Protein AF-A0A927KKJ4-F1 (afdb_monomer_lite)

Secondary structure (DSSP, 8-state):
-------------HHHHHHHHHHHHHHHHHHHHHHHHHHHHHHHHHHHHHHHHHHHHHHHHHHHHHHHHHHHHHHHHHHHHHHHHHHHHHHHHHHHHHHHHHHHHHHHHHHHHHHHHHHHTTPPPHHHHHHHHHHHHHHHHHHHHHHTTSPPP---------PPPP----------------

pLDDT: mean 75.05, std 16.66, range [36.97, 95.25]

Radius of gyration: 71.04 Å; chains: 1; bounding box: 153×68×176 Å

Foldseek 3Di:
DDDDDDDDDPCPDPVVVVVVVVVVVVCVVVVVVVVVVVVVVVVVVVVCVVVVVVVVVVVVVVVVVVVVVVVVVVVVVVVVVVVVVVVVVVVVVVVVVVVVVVVVVVVVVVVVVVVVVCVVVVNDDPVRVVVVVVVVVVVVVVVVVVVVVDDDDDDPDDDDDDDDDDDDDDDDDDDDDDDDDD

Sequence (182 aa):
MSRTRHSASDDATPESTGFQAQTERIAREFGESAQQVWLAGIGALSRAQAEGSRLFEQLAEEGRAVDSTRSGAVHGATARLDSLRRSLDSAIGSAQTRAGDAWESVGRAFEQRVQQTLRSLDVPSREDIDALGARIDALTVELRRRSSARPSAAPAEAPTPRPRARPARPRGSASDPAGGVD

Structure (mmCIF, N/CA/C/O backbone):
data_AF-A0A927KKJ4-F1
#
_entry.id   AF-A0A927KKJ4-F1
#
loop_
_atom_site.group_PDB
_atom_site.id
_atom_site.type_symbol
_atom_site.label_atom_id
_atom_site.label_alt_id
_atom_site.label_comp_id
_atom_site.label_asym_id
_atom_site.label_entity_id
_atom_site.label_seq_id
_atom_site.pdbx_PDB_ins_code
_atom_site.Cartn_x
_atom_site.Cartn_y
_atom_site.Cartn_z
_atom_site.occupancy
_atom_site.B_iso_or_equiv
_atom_site.auth_seq_id
_atom_site.auth_comp_id
_atom_site.auth_asym_id
_atom_site.auth_atom_id
_atom_site.pdbx_PDB_model_num
ATOM 1 N N . MET A 1 1 ? -10.756 35.957 107.442 1.00 42.25 1 MET A N 1
ATOM 2 C CA . MET A 1 1 ? -9.960 36.017 106.193 1.00 42.25 1 MET A CA 1
ATOM 3 C C . MET A 1 1 ? -10.409 34.880 105.281 1.00 42.25 1 MET A C 1
ATOM 5 O O . MET A 1 1 ? -10.864 33.874 105.800 1.00 42.25 1 MET A O 1
ATOM 9 N N . SER A 1 2 ? -10.326 35.093 103.967 1.00 52.94 2 SER A N 1
ATOM 10 C CA . SER A 1 2 ? -10.587 34.206 102.812 1.00 52.94 2 SER A CA 1
ATOM 11 C C . SER A 1 2 ? -10.455 32.679 103.043 1.00 52.94 2 SER A C 1
ATOM 13 O O . SER A 1 2 ? -9.600 32.259 103.807 1.00 52.94 2 SER A O 1
ATOM 15 N N . ARG A 1 3 ? -11.154 31.786 102.321 1.00 46.78 3 ARG A N 1
ATOM 16 C CA . ARG A 1 3 ? -11.836 31.939 101.018 1.00 46.78 3 ARG A CA 1
ATOM 17 C C . ARG A 1 3 ? -12.867 30.811 100.819 1.00 46.78 3 ARG A C 1
ATOM 19 O O . ARG A 1 3 ? -12.526 29.651 101.017 1.00 46.78 3 ARG A O 1
ATOM 26 N N . THR A 1 4 ? -14.069 31.119 100.341 1.00 65.75 4 THR A N 1
ATOM 27 C CA . THR A 1 4 ? -14.944 30.120 99.706 1.00 65.75 4 THR A CA 1
ATOM 28 C C . THR A 1 4 ? -14.329 29.658 98.381 1.00 65.75 4 THR A C 1
ATOM 30 O O . THR A 1 4 ? -13.808 30.474 97.617 1.00 65.75 4 THR A O 1
ATOM 33 N N . ARG A 1 5 ? -14.426 28.363 98.060 1.00 57.06 5 ARG A N 1
ATOM 34 C CA . ARG A 1 5 ? -14.421 27.904 96.665 1.00 57.06 5 ARG A CA 1
ATOM 35 C C . ARG A 1 5 ? -15.654 27.030 96.453 1.00 57.06 5 ARG A C 1
ATOM 37 O O . ARG A 1 5 ? -15.973 26.189 97.284 1.00 57.06 5 ARG A O 1
ATOM 44 N N . HIS A 1 6 ? -16.382 27.373 95.403 1.00 49.72 6 HIS A N 1
ATOM 45 C CA . HIS A 1 6 ? -17.752 26.964 95.116 1.00 49.72 6 HIS A CA 1
ATOM 46 C C . HIS A 1 6 ? -17.779 25.708 94.229 1.00 49.72 6 HIS A C 1
ATOM 48 O O . HIS A 1 6 ? -16.738 25.314 93.700 1.00 49.72 6 HIS A O 1
ATOM 54 N N . SER A 1 7 ? -18.960 25.103 94.094 1.00 51.69 7 SER A N 1
ATOM 55 C CA . SER A 1 7 ? -19.247 23.864 93.363 1.00 51.69 7 SER A CA 1
ATOM 56 C C . SER A 1 7 ? -18.563 23.725 91.998 1.00 51.69 7 SER A C 1
ATOM 58 O O . SER A 1 7 ? -18.511 24.676 91.219 1.00 51.69 7 SER A O 1
ATOM 60 N N . ALA A 1 8 ? -18.164 22.494 91.673 1.00 48.75 8 ALA A N 1
ATOM 61 C CA . ALA A 1 8 ? -18.211 21.984 90.306 1.00 48.75 8 ALA A CA 1
ATOM 62 C C 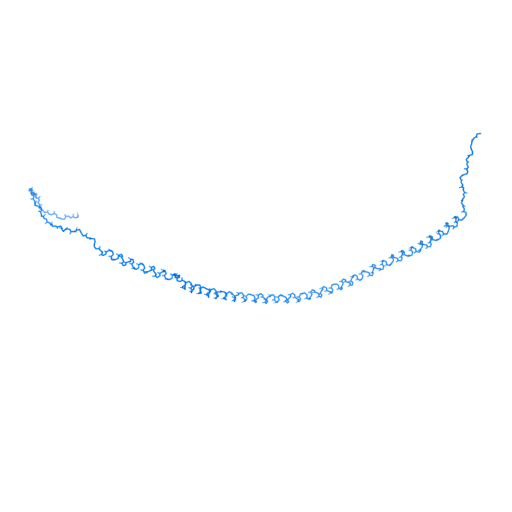. ALA A 1 8 ? -19.447 21.076 90.216 1.00 48.75 8 ALA A C 1
ATOM 64 O O . ALA A 1 8 ? -19.633 20.213 91.073 1.00 48.75 8 ALA A O 1
ATOM 65 N N . SER A 1 9 ? -20.326 21.359 89.258 1.00 53.44 9 SER A N 1
ATOM 66 C CA . SER A 1 9 ? -21.689 20.828 89.207 1.00 53.44 9 SER A CA 1
ATOM 67 C C . SER A 1 9 ? -21.740 19.383 88.721 1.00 53.44 9 SER A C 1
ATOM 69 O O . SER A 1 9 ? -21.198 19.077 87.662 1.00 53.44 9 SER A O 1
ATOM 71 N N . ASP A 1 10 ? -22.470 18.542 89.447 1.00 58.28 10 ASP A N 1
ATOM 72 C CA . ASP A 1 10 ? -22.967 17.257 88.957 1.00 58.28 10 ASP A CA 1
ATOM 73 C C . ASP A 1 10 ? -24.435 17.473 88.546 1.00 58.28 10 ASP A C 1
ATOM 75 O O . ASP A 1 10 ? -25.341 17.386 89.372 1.00 58.28 10 ASP A O 1
ATOM 79 N N . ASP A 1 11 ? -24.650 17.910 87.300 1.00 52.56 11 ASP A N 1
ATOM 80 C CA . ASP A 1 11 ? -25.976 18.233 86.742 1.00 52.56 11 ASP A CA 1
ATOM 81 C C . ASP A 1 11 ? -26.237 17.403 85.477 1.00 52.56 11 ASP A C 1
ATOM 83 O O . ASP A 1 11 ? -26.285 17.891 84.344 1.00 52.56 11 ASP A O 1
ATOM 87 N N . ALA A 1 12 ? -26.357 16.090 85.678 1.00 59.56 12 ALA A N 1
ATOM 88 C CA . ALA A 1 12 ? -26.811 15.157 84.655 1.00 59.56 12 ALA A CA 1
ATOM 89 C C . ALA A 1 12 ? -28.322 15.342 84.419 1.00 59.56 12 ALA A C 1
ATOM 91 O O . ALA A 1 12 ? -29.158 14.640 84.991 1.00 59.56 12 ALA A O 1
ATOM 92 N N . THR A 1 13 ? -28.676 16.315 83.578 1.00 57.25 13 THR A N 1
ATOM 93 C CA . THR A 1 13 ? -30.073 16.589 83.210 1.00 57.25 13 THR A CA 1
ATOM 94 C C . THR A 1 13 ? -30.745 15.346 82.593 1.00 57.25 13 THR A C 1
ATOM 96 O O . THR A 1 13 ? -30.178 14.736 81.678 1.00 57.25 13 THR A O 1
ATOM 99 N N . PRO A 1 14 ? -31.963 14.959 83.030 1.00 61.56 14 PRO A N 1
ATOM 100 C CA . PRO A 1 14 ? -32.613 13.708 82.606 1.00 61.56 14 PRO A CA 1
ATOM 101 C C . PRO A 1 14 ? -32.962 13.665 81.106 1.00 61.56 14 PRO A C 1
ATOM 103 O O . PRO A 1 14 ? -33.072 12.586 80.523 1.00 61.56 14 PRO A O 1
ATOM 106 N N . GLU A 1 15 ? -33.064 14.833 80.467 1.00 60.41 15 GLU A N 1
ATOM 107 C CA . GLU A 1 15 ? -33.211 15.012 79.016 1.00 60.41 15 GLU A CA 1
ATOM 108 C C . GLU A 1 15 ? -32.074 14.318 78.229 1.00 60.41 15 GLU A C 1
ATOM 110 O O . GLU A 1 15 ? -32.304 13.669 77.205 1.00 60.41 15 GLU A O 1
ATOM 115 N N . SER A 1 16 ? -30.834 14.407 78.731 1.00 61.06 16 SER A N 1
ATOM 116 C CA . SER A 1 16 ? -29.635 13.901 78.043 1.00 61.06 16 SER A CA 1
ATOM 117 C C . SER A 1 16 ? -29.587 12.369 77.968 1.00 61.06 16 SER A C 1
ATOM 119 O O . SER A 1 16 ? -29.224 11.798 76.935 1.00 61.06 16 SER A O 1
ATOM 121 N N . THR A 1 17 ? -30.034 11.689 79.028 1.00 70.56 17 THR A N 1
ATOM 122 C CA . THR A 1 17 ? -30.085 10.221 79.110 1.00 70.56 17 THR A CA 1
ATOM 123 C C . THR A 1 17 ? -31.096 9.638 78.119 1.00 70.56 17 THR A C 1
ATOM 125 O O . THR A 1 17 ? -30.830 8.614 77.484 1.00 70.56 17 THR A O 1
ATOM 128 N N . GLY A 1 18 ? -32.237 10.313 77.928 1.00 75.69 18 GLY A N 1
ATOM 129 C CA . GLY A 1 18 ? -33.241 9.931 76.931 1.00 75.69 18 GLY A CA 1
ATOM 130 C C . GLY A 1 18 ? -32.701 10.006 75.500 1.00 75.69 18 GLY A C 1
ATOM 131 O O . GLY A 1 18 ? -32.892 9.072 74.716 1.00 75.69 18 GLY A O 1
ATOM 132 N N . PHE A 1 19 ? -31.957 11.071 75.185 1.00 74.31 19 PHE A N 1
ATOM 133 C CA . PHE A 1 19 ? -31.318 11.257 73.882 1.00 74.31 19 PHE A CA 1
ATOM 134 C C . PHE A 1 19 ? -30.230 10.204 73.598 1.00 74.31 19 PHE A C 1
ATOM 136 O O . PHE A 1 19 ? -30.193 9.638 72.501 1.00 74.31 19 PHE A O 1
ATOM 143 N N . GLN A 1 20 ? -29.395 9.852 74.586 1.00 78.69 20 GLN A N 1
ATOM 144 C CA . GLN A 1 20 ? -28.431 8.748 74.447 1.00 78.69 20 GLN A CA 1
ATOM 145 C C . GLN A 1 20 ? -29.127 7.407 74.168 1.00 78.69 20 GLN A C 1
ATOM 147 O O . GLN A 1 20 ? -28.797 6.738 73.189 1.00 78.69 20 GLN A O 1
ATOM 152 N N 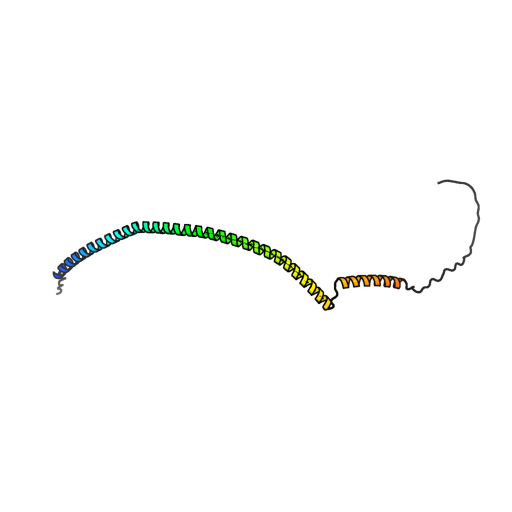. ALA A 1 21 ? -30.149 7.045 74.950 1.00 82.25 21 ALA A N 1
ATOM 153 C CA . ALA A 1 21 ? -30.893 5.794 74.765 1.00 82.25 21 ALA A CA 1
ATOM 154 C C . ALA A 1 21 ? -31.704 5.742 73.451 1.00 82.25 21 ALA A C 1
ATOM 156 O O . ALA A 1 21 ? -32.092 4.665 72.986 1.00 82.25 21 ALA A O 1
ATOM 157 N N . GLN A 1 22 ? -32.010 6.891 72.846 1.00 80.50 22 GLN A N 1
ATOM 158 C CA . GLN A 1 22 ? -32.585 6.971 71.502 1.00 80.50 22 GLN A CA 1
ATOM 159 C C . GLN A 1 22 ? -31.499 6.790 70.429 1.00 80.50 22 GLN A C 1
ATOM 161 O O . GLN A 1 22 ? -31.672 5.981 69.517 1.00 80.50 22 GLN A O 1
ATOM 166 N N . THR A 1 23 ? -30.343 7.437 70.601 1.00 81.25 23 THR A N 1
ATOM 167 C CA . THR A 1 23 ? -29.180 7.312 69.706 1.00 81.25 23 THR A CA 1
ATOM 168 C C . THR A 1 23 ? -28.654 5.873 69.641 1.00 81.25 23 THR A C 1
ATOM 170 O O . THR A 1 23 ? -28.380 5.377 68.553 1.00 81.25 23 THR A O 1
ATOM 173 N N . GLU A 1 24 ? -28.592 5.146 70.761 1.00 82.75 24 GLU A N 1
ATOM 174 C CA . GLU A 1 24 ? -28.169 3.733 70.788 1.00 82.75 24 GLU A CA 1
ATOM 175 C C . GLU A 1 24 ? -29.137 2.760 70.097 1.00 82.75 24 GLU A C 1
ATOM 177 O O . GLU A 1 24 ? -28.723 1.675 69.679 1.00 82.75 24 GLU A O 1
ATOM 182 N N . ARG A 1 25 ? -30.431 3.095 70.019 1.00 80.94 25 ARG A N 1
ATOM 183 C CA . ARG A 1 25 ? -31.418 2.295 69.275 1.00 80.94 25 ARG A CA 1
ATOM 184 C C . ARG A 1 25 ? -31.274 2.542 67.780 1.00 80.94 25 ARG A C 1
ATOM 186 O O . ARG A 1 25 ? -31.106 1.590 67.027 1.00 80.94 25 ARG A O 1
ATOM 193 N N . ILE A 1 26 ? -31.198 3.814 67.396 1.00 79.44 26 ILE A N 1
ATOM 194 C CA . ILE A 1 26 ? -30.956 4.250 66.018 1.00 79.44 26 ILE A CA 1
ATOM 195 C C . ILE A 1 26 ? -29.635 3.660 65.485 1.00 79.44 26 ILE A C 1
ATOM 197 O O . ILE A 1 26 ? -29.603 3.089 64.399 1.00 79.44 26 ILE A O 1
ATOM 201 N N . ALA A 1 27 ? -28.553 3.705 66.270 1.00 79.62 27 ALA A N 1
ATOM 202 C CA . ALA A 1 27 ? -27.261 3.125 65.894 1.00 79.62 27 ALA A CA 1
ATOM 203 C C . ALA A 1 27 ? -27.305 1.596 65.709 1.00 79.62 27 ALA A C 1
ATOM 205 O O . ALA A 1 27 ? -26.587 1.068 64.861 1.00 79.62 27 ALA A O 1
ATOM 206 N N . ARG A 1 28 ? -28.157 0.879 66.459 1.00 82.25 28 ARG A N 1
ATOM 207 C CA . ARG A 1 28 ? -28.373 -0.567 66.274 1.00 82.25 28 ARG A CA 1
ATOM 208 C C . ARG A 1 28 ? -29.158 -0.876 65.003 1.00 82.25 28 ARG A C 1
ATOM 210 O O . ARG A 1 28 ? -28.711 -1.720 64.237 1.00 82.25 28 ARG A O 1
ATOM 217 N N . GLU A 1 29 ? -30.255 -0.167 64.741 1.00 80.12 29 GLU A N 1
ATOM 218 C CA . GLU A 1 29 ? -31.046 -0.341 63.510 1.00 80.12 29 GLU A CA 1
ATOM 219 C C . GLU A 1 29 ? -30.222 -0.019 62.252 1.00 80.12 29 GLU A C 1
ATOM 221 O O . GLU A 1 29 ? -30.246 -0.779 61.279 1.00 80.12 29 GLU A O 1
ATOM 226 N N . PHE A 1 30 ? -29.422 1.055 62.281 1.00 79.25 30 PHE A N 1
ATOM 227 C CA . PHE A 1 30 ? -28.482 1.363 61.201 1.00 79.25 30 PHE A CA 1
ATOM 228 C C . PHE A 1 30 ? -27.346 0.341 61.095 1.00 79.25 30 PHE A C 1
ATOM 230 O O . PHE A 1 30 ? -26.971 -0.008 59.979 1.00 79.25 30 PHE A O 1
ATOM 237 N N . GLY A 1 31 ? -26.816 -0.162 62.214 1.00 87.25 31 GLY A N 1
ATOM 238 C CA . GLY A 1 31 ? -25.778 -1.196 62.220 1.00 87.25 31 GLY A CA 1
ATOM 239 C C . GLY A 1 31 ? -26.252 -2.508 61.592 1.00 87.25 31 GLY A C 1
ATOM 240 O O . GLY A 1 31 ? -25.577 -3.051 60.720 1.00 87.25 31 GLY A O 1
ATOM 241 N N . GLU A 1 32 ? -27.443 -2.979 61.967 1.00 86.06 32 GLU A N 1
ATOM 242 C CA . GLU A 1 32 ? -28.043 -4.194 61.409 1.00 86.06 32 GLU A CA 1
ATOM 243 C C . GLU A 1 32 ? -28.386 -4.023 59.921 1.00 86.06 32 GLU A C 1
ATOM 245 O O . GLU A 1 32 ? -28.027 -4.872 59.102 1.00 86.06 32 GLU A O 1
ATOM 250 N N . SER A 1 33 ? -28.972 -2.883 59.540 1.00 85.81 33 SER A N 1
ATOM 251 C CA . SER A 1 33 ? -29.262 -2.558 58.135 1.00 85.81 33 SER A CA 1
ATOM 252 C C . SER A 1 33 ? -27.987 -2.472 57.287 1.00 85.81 33 SER A C 1
ATOM 254 O O . SER A 1 33 ? -27.922 -3.039 56.196 1.00 85.81 33 SER A O 1
ATOM 256 N N . ALA A 1 34 ? -26.940 -1.809 57.788 1.00 87.44 34 ALA A N 1
ATOM 257 C CA . ALA A 1 34 ? -25.651 -1.707 57.108 1.00 87.44 34 ALA A CA 1
ATOM 258 C C . ALA A 1 34 ? -24.970 -3.076 56.972 1.00 87.44 34 ALA A C 1
ATOM 260 O O . ALA A 1 34 ? -24.402 -3.374 55.922 1.00 87.44 34 ALA A O 1
ATOM 261 N N . GLN A 1 35 ? -25.070 -3.937 57.990 1.00 89.56 35 GLN A N 1
ATOM 262 C CA . GLN A 1 35 ? -24.541 -5.297 57.938 1.00 89.56 35 GLN A CA 1
ATOM 263 C C . GLN A 1 35 ? -25.302 -6.173 56.931 1.00 89.56 35 GLN A C 1
ATOM 265 O O . GLN A 1 35 ? -24.666 -6.920 56.187 1.00 89.56 35 GLN A O 1
ATOM 270 N N . GLN A 1 36 ? -26.629 -6.049 56.833 1.00 90.62 36 GLN A N 1
ATOM 271 C CA . GLN A 1 36 ? -27.418 -6.729 55.798 1.00 90.62 36 GLN A CA 1
ATOM 272 C C . GLN A 1 36 ? -27.042 -6.249 54.387 1.00 90.62 36 GLN A C 1
ATOM 274 O O . GLN A 1 36 ? -26.791 -7.079 53.513 1.00 90.62 36 GLN A O 1
ATOM 279 N N . VAL A 1 37 ? -26.922 -4.934 54.167 1.00 91.44 37 VAL A N 1
ATOM 280 C CA . VAL A 1 37 ? -26.485 -4.359 52.879 1.00 91.44 37 VAL A CA 1
ATOM 281 C C . VAL A 1 37 ? -25.063 -4.807 52.519 1.00 91.44 37 VAL A C 1
ATOM 283 O O . VAL A 1 37 ? -24.802 -5.148 51.367 1.00 91.44 37 VAL A O 1
ATOM 286 N N . TRP A 1 38 ? -24.153 -4.877 53.492 1.00 89.19 38 TRP A N 1
ATOM 287 C CA . TRP A 1 38 ? -22.782 -5.352 53.288 1.00 89.19 38 TRP A CA 1
ATOM 288 C C . TRP A 1 38 ? -22.722 -6.841 52.917 1.00 89.19 38 TRP A C 1
ATOM 290 O O . TRP A 1 38 ? -22.062 -7.212 51.946 1.00 89.19 38 TRP A O 1
ATOM 300 N N . LEU A 1 39 ? -23.458 -7.696 53.636 1.00 95.25 39 LEU A N 1
ATOM 301 C CA . LEU A 1 39 ? -23.555 -9.128 53.331 1.00 95.25 39 LEU A CA 1
ATOM 302 C C . LEU A 1 39 ? -24.214 -9.376 51.967 1.00 95.25 39 LEU A C 1
ATOM 304 O O . LEU A 1 39 ? -23.735 -10.216 51.204 1.00 95.25 39 LEU A O 1
ATOM 308 N N . ALA A 1 40 ? -25.255 -8.613 51.621 1.00 93.75 40 ALA A N 1
ATOM 309 C CA . ALA A 1 40 ? -25.870 -8.645 50.296 1.00 93.75 40 ALA A CA 1
ATOM 310 C C . ALA A 1 40 ? -24.888 -8.195 49.200 1.00 93.75 40 ALA A C 1
ATOM 312 O O . ALA A 1 40 ? -24.815 -8.832 48.151 1.00 93.75 40 ALA A O 1
ATOM 313 N N . GLY A 1 41 ? -24.082 -7.158 49.455 1.00 90.12 41 GLY A N 1
ATOM 314 C CA . GLY A 1 41 ? -23.027 -6.693 48.551 1.00 90.12 41 GLY A CA 1
ATOM 315 C C . GLY A 1 41 ? -21.951 -7.752 48.293 1.00 90.12 41 GLY A C 1
ATOM 316 O O . GLY A 1 41 ? -21.611 -8.011 47.140 1.00 90.12 41 GLY A O 1
ATOM 317 N N . ILE A 1 42 ? -21.465 -8.428 49.340 1.00 93.19 42 ILE A N 1
ATOM 318 C CA . ILE A 1 42 ? -20.500 -9.534 49.208 1.00 93.19 42 ILE A CA 1
ATOM 319 C C . ILE A 1 42 ? -21.130 -10.738 48.490 1.00 93.19 42 ILE A C 1
ATOM 321 O O . ILE A 1 42 ? -20.496 -11.329 47.615 1.00 93.19 42 ILE A O 1
ATOM 325 N N . GLY A 1 43 ? -22.384 -11.082 48.801 1.00 91.38 43 GLY A N 1
ATOM 326 C CA . GLY A 1 43 ? -23.117 -12.153 48.122 1.00 91.38 43 GLY A CA 1
ATOM 327 C C . GLY A 1 43 ? -23.319 -11.877 46.629 1.00 91.38 43 GLY A C 1
ATOM 328 O O . GLY A 1 43 ? -23.061 -12.748 45.797 1.00 91.38 43 GLY A O 1
ATOM 329 N N . ALA A 1 44 ? -23.703 -10.648 46.274 1.00 90.75 44 ALA A N 1
ATOM 330 C CA . ALA A 1 44 ? -23.849 -10.205 44.890 1.00 90.75 44 ALA A CA 1
ATOM 331 C C . ALA A 1 44 ? -22.504 -10.177 44.144 1.00 90.75 44 ALA A C 1
ATOM 333 O O . ALA A 1 44 ? -22.435 -10.625 43.002 1.00 90.75 44 ALA A O 1
ATOM 334 N N . LEU A 1 45 ? -21.420 -9.732 44.792 1.00 85.69 45 LEU A N 1
ATOM 335 C CA . LEU A 1 45 ? -20.072 -9.766 44.217 1.00 85.69 45 LEU A CA 1
ATOM 336 C C . LEU A 1 45 ? -19.599 -11.205 43.960 1.00 85.69 45 LEU A C 1
ATOM 338 O O . LEU A 1 45 ? -19.088 -11.500 42.882 1.00 85.69 45 LEU A O 1
ATOM 342 N N . SER A 1 46 ? -19.815 -12.117 44.912 1.00 87.81 46 SER A N 1
ATOM 343 C CA . SER A 1 46 ? -19.504 -13.544 44.750 1.00 87.81 46 SER A CA 1
ATOM 344 C C . SER A 1 46 ? -20.301 -14.171 43.599 1.00 87.81 46 SER A C 1
ATOM 346 O O . SER A 1 46 ? -19.740 -14.893 42.771 1.00 87.81 46 SER A O 1
ATOM 348 N N . ARG A 1 47 ? -21.592 -13.828 43.482 1.00 85.44 47 ARG A N 1
ATOM 349 C CA . ARG A 1 47 ? -22.450 -14.247 42.366 1.00 85.44 47 ARG A CA 1
ATOM 350 C C . ARG A 1 47 ? -21.922 -13.733 41.022 1.00 85.44 47 ARG A C 1
ATOM 352 O O . ARG A 1 47 ? -21.759 -14.523 40.094 1.00 85.44 47 ARG A O 1
ATOM 359 N N . ALA A 1 48 ? -21.572 -12.449 40.952 1.00 86.31 48 ALA A N 1
ATOM 360 C CA . ALA A 1 48 ? -21.010 -11.819 39.761 1.00 86.31 48 ALA A CA 1
ATOM 361 C C . ALA A 1 48 ? -19.648 -12.410 39.355 1.00 86.31 48 ALA A C 1
ATOM 363 O O . ALA A 1 48 ? -19.382 -12.535 38.163 1.00 86.31 48 ALA A O 1
ATOM 364 N N . GLN A 1 49 ? -18.802 -12.839 40.299 1.00 83.38 49 GLN A N 1
ATOM 365 C CA . GLN A 1 49 ? -17.561 -13.556 39.970 1.00 83.38 49 GLN A CA 1
ATOM 366 C C . GLN A 1 49 ? -17.835 -14.948 39.371 1.00 83.38 49 GLN A C 1
ATOM 368 O O . GLN A 1 49 ? -17.226 -15.323 38.363 1.00 83.38 49 GLN A O 1
ATOM 373 N N . 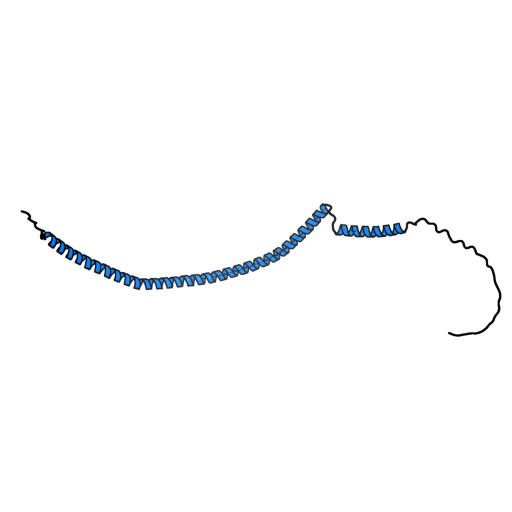ALA A 1 50 ? -18.785 -15.698 39.940 1.00 83.75 50 ALA A N 1
ATOM 374 C CA . ALA A 1 50 ? -19.158 -17.025 39.445 1.00 83.75 50 ALA A CA 1
ATOM 375 C C . ALA A 1 50 ? -19.809 -16.985 38.046 1.00 83.75 50 ALA A C 1
ATOM 377 O O . ALA A 1 50 ? -19.568 -17.866 37.219 1.00 83.75 50 ALA A O 1
ATOM 378 N N . GLU A 1 51 ? -20.611 -15.957 37.759 1.00 86.44 51 GLU A N 1
ATOM 379 C CA . GLU A 1 51 ? -21.255 -15.766 36.453 1.00 86.44 51 GLU A CA 1
ATOM 380 C C . GLU A 1 51 ? -20.318 -15.090 35.439 1.00 86.44 51 GLU A C 1
ATOM 382 O O . GLU A 1 51 ? -20.277 -15.497 34.277 1.00 86.44 51 GLU A O 1
ATOM 387 N N . GLY A 1 52 ? -19.474 -14.154 35.882 1.00 82.50 52 GLY A N 1
ATOM 388 C CA . GLY A 1 52 ? -18.471 -13.484 35.051 1.00 82.50 52 GLY A CA 1
ATOM 389 C C . GLY A 1 52 ? -17.443 -14.438 34.443 1.00 82.50 52 GLY A C 1
ATOM 390 O O . GLY A 1 52 ? -17.067 -14.264 33.288 1.00 82.50 52 GLY A O 1
ATOM 391 N N . SER A 1 53 ? -17.062 -15.501 35.161 1.00 84.25 53 SER A N 1
ATOM 392 C CA . SER A 1 53 ? -16.173 -16.548 34.627 1.00 84.25 53 SER A CA 1
ATOM 393 C C . SER A 1 53 ? -16.785 -17.265 33.414 1.00 84.25 53 SER A C 1
ATOM 395 O O . SER A 1 53 ? -16.094 -17.552 32.442 1.00 84.25 53 SER A O 1
ATOM 397 N N . ARG A 1 54 ? -18.101 -17.525 33.443 1.00 87.38 54 ARG A N 1
ATOM 398 C CA . ARG A 1 54 ? -18.815 -18.200 32.345 1.00 87.38 54 ARG A CA 1
ATOM 399 C C . ARG A 1 54 ? -18.997 -17.290 31.138 1.00 87.38 54 ARG A C 1
ATOM 401 O O . ARG A 1 54 ? -18.819 -17.744 30.015 1.00 87.38 54 ARG A O 1
ATOM 408 N N . LEU A 1 55 ? -19.315 -16.016 31.374 1.00 85.94 55 LEU A N 1
ATOM 409 C CA . LEU A 1 55 ? -19.390 -15.015 30.310 1.00 85.94 55 LEU A CA 1
ATOM 410 C C . LEU A 1 55 ? -18.018 -14.791 29.663 1.00 85.94 55 LEU A C 1
ATOM 412 O O . LEU A 1 55 ? -17.940 -14.679 28.445 1.00 85.94 55 LEU A O 1
ATOM 416 N N . PHE A 1 56 ? -16.935 -14.792 30.446 1.00 87.50 56 PHE A N 1
ATOM 417 C CA . PHE A 1 56 ? -15.577 -14.728 29.910 1.00 87.50 56 PHE A CA 1
ATOM 418 C C . PHE A 1 56 ? -15.247 -15.939 29.030 1.00 87.50 56 PHE A C 1
ATOM 420 O O . PHE A 1 56 ? -14.771 -15.751 27.916 1.00 87.50 56 PHE A O 1
ATOM 427 N N . GLU A 1 57 ? -15.539 -17.164 29.481 1.00 89.75 57 GLU A N 1
ATOM 428 C CA . GLU A 1 57 ? -15.280 -18.373 28.685 1.00 89.75 57 GLU A CA 1
ATOM 429 C C . GLU A 1 57 ? -16.114 -18.397 27.393 1.00 89.75 57 GLU A C 1
ATOM 431 O O . GLU A 1 57 ? -15.596 -18.725 26.328 1.00 89.75 57 GLU A O 1
ATOM 436 N N . GLN A 1 58 ? -17.380 -17.962 27.450 1.00 92.31 58 GLN A N 1
ATOM 437 C CA . GLN A 1 58 ? -18.220 -17.811 26.261 1.00 92.31 58 GLN A CA 1
ATOM 438 C C . GLN A 1 58 ? -17.640 -16.774 25.283 1.00 92.31 58 GLN A C 1
ATOM 440 O O . GLN A 1 58 ? -17.504 -17.063 24.097 1.00 92.31 58 GLN A O 1
ATOM 445 N N . LEU A 1 59 ? -17.241 -15.593 25.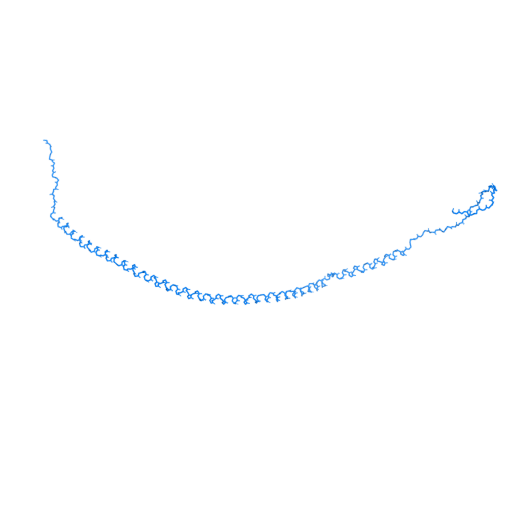766 1.00 91.25 59 LEU A N 1
ATOM 446 C CA . LEU A 1 59 ? -16.608 -14.558 24.940 1.00 91.25 59 LEU A CA 1
ATOM 447 C C . LEU A 1 59 ? -15.246 -15.009 24.382 1.00 91.25 59 LEU A C 1
ATOM 449 O O . LEU A 1 59 ? -14.868 -14.611 23.280 1.00 91.25 59 LEU A O 1
ATOM 453 N N . ALA A 1 60 ? -14.512 -15.858 25.105 1.00 92.69 60 ALA A N 1
ATOM 454 C CA . ALA A 1 60 ? -13.268 -16.463 24.637 1.00 92.69 60 ALA A CA 1
ATOM 455 C C . ALA A 1 60 ? -13.517 -17.521 23.546 1.00 92.69 60 ALA A C 1
ATOM 457 O O . ALA A 1 60 ? -12.758 -17.584 22.578 1.00 92.69 60 ALA A O 1
ATOM 458 N N . GLU A 1 61 ? -14.583 -18.317 23.660 1.00 92.38 61 GLU A N 1
ATOM 459 C CA . GLU A 1 61 ? -15.032 -19.254 22.622 1.00 92.38 61 GLU A CA 1
ATOM 460 C C . GLU A 1 61 ? -15.478 -18.508 21.356 1.00 92.38 61 GLU A C 1
ATOM 462 O O . GLU A 1 61 ? -14.997 -18.799 20.261 1.00 92.38 61 GLU A O 1
ATOM 467 N N . GLU A 1 62 ? -16.308 -17.472 21.505 1.00 90.56 62 GLU A N 1
ATOM 468 C CA . GLU A 1 62 ? -16.724 -16.585 20.412 1.00 90.56 62 GLU A CA 1
ATOM 469 C C . GLU A 1 62 ? -15.510 -15.894 19.759 1.00 90.56 62 GLU A C 1
ATOM 471 O O . GLU A 1 62 ? -15.402 -15.848 18.532 1.00 90.56 62 GLU A O 1
ATOM 476 N N . GLY A 1 63 ? -14.532 -15.448 20.555 1.00 88.00 63 GLY A N 1
ATOM 477 C CA . GLY A 1 63 ? -13.259 -14.912 20.067 1.00 88.00 63 GLY A CA 1
ATOM 478 C C . GLY A 1 63 ? -12.447 -15.926 19.250 1.00 88.00 63 GLY A C 1
ATOM 479 O O . GLY A 1 63 ? -11.959 -15.592 18.168 1.00 88.00 63 GLY A O 1
ATOM 480 N N . ARG A 1 64 ? -12.349 -17.180 19.713 1.00 89.12 64 ARG A N 1
ATOM 481 C CA . ARG A 1 64 ? -11.672 -18.280 18.997 1.00 89.12 64 ARG A CA 1
ATOM 482 C C . ARG A 1 64 ? -12.419 -18.686 17.715 1.00 89.12 64 ARG A C 1
ATOM 484 O O . ARG A 1 64 ? -11.779 -18.988 16.703 1.00 89.12 64 ARG A O 1
ATOM 491 N N . ALA A 1 65 ? -13.750 -18.617 17.697 1.00 83.69 65 ALA A N 1
ATOM 492 C CA . ALA A 1 65 ? -14.567 -18.830 16.498 1.00 83.69 65 ALA A CA 1
ATOM 493 C C . ALA A 1 65 ? -14.384 -17.710 15.449 1.00 83.69 65 ALA A C 1
ATOM 495 O O . ALA A 1 65 ? -14.276 -17.979 14.247 1.00 83.69 65 ALA A O 1
ATOM 496 N N . VAL A 1 66 ? -14.282 -16.450 15.888 1.00 83.00 66 VAL A N 1
ATOM 497 C CA . VAL A 1 66 ? -13.985 -15.308 15.007 1.00 83.00 66 VAL A CA 1
ATOM 498 C C . VAL A 1 66 ? -12.562 -15.388 14.451 1.00 83.00 66 VAL A C 1
ATOM 500 O O . VAL A 1 66 ? -12.367 -15.149 13.256 1.00 83.00 66 VAL A O 1
ATOM 503 N N . ASP A 1 67 ? -11.571 -15.744 15.272 1.00 80.44 67 ASP A N 1
ATOM 504 C CA . ASP A 1 67 ? -10.177 -15.833 14.829 1.00 80.44 67 ASP A CA 1
ATOM 505 C C . ASP A 1 67 ? -9.944 -16.988 13.847 1.00 80.44 67 ASP A C 1
ATOM 507 O O . ASP A 1 67 ? -9.358 -16.781 12.786 1.00 80.44 67 ASP A O 1
ATOM 511 N N . SER A 1 68 ? -10.497 -18.176 14.109 1.00 76.75 68 SER A N 1
ATOM 512 C CA . SER A 1 68 ? -10.430 -19.308 13.170 1.00 76.75 68 SER A CA 1
ATOM 513 C C . SER A 1 68 ? -11.103 -18.996 11.824 1.00 76.75 68 SER A C 1
ATOM 515 O O . SER A 1 68 ? -10.520 -19.260 10.767 1.00 76.75 68 SER A O 1
ATOM 517 N N . THR A 1 69 ? -12.269 -18.338 11.838 1.00 76.44 69 THR A N 1
ATOM 518 C CA . THR A 1 69 ? -12.951 -17.858 10.621 1.00 76.44 69 THR A CA 1
ATOM 519 C C . THR A 1 69 ? -12.099 -16.838 9.859 1.00 76.44 69 THR A C 1
ATOM 521 O O . THR A 1 69 ? -11.922 -16.948 8.641 1.00 76.44 69 THR A O 1
ATOM 524 N N . ARG A 1 70 ? -11.520 -15.858 10.568 1.00 73.38 70 ARG A N 1
ATOM 525 C CA . ARG A 1 70 ? -10.624 -14.851 9.984 1.00 73.38 70 ARG A CA 1
ATOM 526 C C . ARG A 1 70 ? -9.368 -15.493 9.407 1.00 73.38 70 ARG A C 1
ATOM 528 O O . ARG A 1 70 ? -8.990 -15.154 8.291 1.00 73.38 70 ARG A O 1
ATOM 535 N N . SER A 1 71 ? -8.748 -16.426 10.120 1.00 72.12 71 SER A N 1
ATOM 536 C CA . SER A 1 71 ? -7.534 -17.116 9.689 1.00 72.12 71 SER A CA 1
ATOM 537 C C . SER A 1 71 ? -7.783 -17.933 8.418 1.00 72.12 71 SER A C 1
ATOM 539 O O . SER A 1 71 ? -7.020 -17.804 7.460 1.00 72.12 71 SER A O 1
ATOM 541 N N . GLY A 1 72 ? -8.900 -18.666 8.327 1.00 72.94 72 GLY A N 1
ATOM 542 C CA . GLY A 1 72 ? -9.304 -19.359 7.097 1.00 72.94 72 GLY A CA 1
ATOM 543 C C . GLY A 1 72 ? -9.530 -18.407 5.912 1.00 72.94 72 GLY A C 1
ATOM 544 O O . GLY A 1 72 ? -9.037 -18.653 4.808 1.00 72.94 72 GLY A O 1
ATOM 545 N N . ALA A 1 73 ? -10.204 -17.274 6.141 1.00 70.44 73 ALA A N 1
ATOM 546 C CA . ALA A 1 73 ? -10.402 -16.245 5.118 1.00 70.44 73 ALA A CA 1
ATOM 547 C C . ALA A 1 73 ? -9.080 -15.588 4.672 1.00 70.44 73 ALA A C 1
ATOM 549 O O . ALA A 1 73 ? -8.876 -15.367 3.477 1.00 70.44 73 ALA A O 1
ATOM 550 N N . VAL A 1 74 ? -8.161 -15.326 5.610 1.00 72.62 74 VAL A N 1
ATOM 551 C CA . VAL A 1 74 ? -6.822 -14.783 5.341 1.00 72.62 74 VAL A CA 1
ATOM 552 C C . VAL A 1 74 ? -5.987 -15.770 4.528 1.00 72.62 74 VAL A C 1
ATOM 554 O O . VAL A 1 74 ? -5.425 -15.355 3.522 1.00 72.62 74 VAL A O 1
ATOM 557 N N . HIS A 1 75 ? -5.969 -17.065 4.863 1.00 74.62 75 HIS A N 1
ATOM 558 C CA . HIS A 1 75 ? -5.270 -18.087 4.067 1.00 74.62 75 HIS A CA 1
ATOM 559 C C . HIS A 1 75 ? -5.827 -18.194 2.634 1.00 74.62 75 HIS A C 1
ATOM 561 O O . HIS A 1 75 ? -5.071 -18.315 1.668 1.00 74.62 75 HIS A O 1
ATOM 567 N N . GLY A 1 76 ? -7.149 -18.081 2.463 1.00 73.69 76 GLY A N 1
ATOM 568 C CA . GLY A 1 76 ? -7.772 -18.011 1.136 1.00 73.69 76 GLY A CA 1
ATOM 569 C C . GLY A 1 76 ? -7.438 -16.725 0.364 1.00 73.69 76 GLY A C 1
ATOM 570 O O . GLY A 1 76 ? -7.356 -16.741 -0.866 1.00 73.69 76 GLY A O 1
ATOM 571 N N . ALA A 1 77 ? -7.233 -15.605 1.061 1.00 73.50 77 ALA A N 1
ATOM 572 C CA . ALA A 1 77 ? -6.833 -14.333 0.464 1.00 73.50 77 ALA A CA 1
ATOM 573 C C . ALA A 1 77 ? -5.341 -14.304 0.094 1.00 73.50 77 ALA A C 1
ATOM 575 O O . ALA A 1 77 ? -5.008 -13.867 -1.008 1.00 73.50 77 ALA A O 1
ATOM 576 N N . THR A 1 78 ? -4.449 -14.811 0.952 1.00 76.69 78 THR A N 1
ATOM 577 C CA . THR A 1 78 ? -3.004 -14.884 0.678 1.00 76.69 78 THR A CA 1
ATOM 578 C C . THR A 1 78 ? -2.713 -15.802 -0.501 1.00 76.69 78 THR A C 1
ATOM 580 O O . THR A 1 78 ? -1.981 -15.394 -1.395 1.00 76.69 78 THR A O 1
ATOM 583 N N . ALA A 1 79 ? -3.365 -16.966 -0.602 1.00 79.12 79 ALA A N 1
ATOM 584 C CA . ALA A 1 79 ? -3.228 -17.856 -1.761 1.00 79.12 79 ALA A CA 1
ATOM 585 C C . ALA A 1 79 ? -3.619 -17.176 -3.093 1.00 79.12 79 ALA A C 1
ATOM 587 O O . ALA A 1 79 ? -2.959 -17.371 -4.119 1.00 79.12 79 ALA A O 1
ATOM 588 N N . ARG A 1 80 ? -4.665 -16.334 -3.082 1.00 79.00 80 ARG A N 1
ATOM 589 C CA . ARG A 1 80 ? -5.076 -15.529 -4.247 1.00 79.00 80 ARG A CA 1
ATOM 590 C C . ARG A 1 80 ? -4.073 -14.414 -4.548 1.00 79.00 80 ARG A C 1
ATOM 592 O O . ARG A 1 80 ? -3.671 -14.278 -5.703 1.00 79.00 80 ARG A O 1
ATOM 599 N N . LEU A 1 81 ? -3.623 -13.671 -3.536 1.00 83.38 81 LEU A N 1
ATOM 600 C CA . LEU A 1 81 ? -2.582 -12.642 -3.664 1.00 83.38 81 LEU A CA 1
ATOM 601 C C . LEU A 1 81 ? -1.282 -13.209 -4.247 1.00 83.38 81 LEU A C 1
ATOM 603 O O . LEU A 1 81 ? -0.720 -12.615 -5.160 1.00 83.38 81 LEU A O 1
ATOM 607 N N . ASP A 1 82 ? -0.860 -14.389 -3.805 1.00 86.00 82 ASP A N 1
ATOM 608 C CA . ASP A 1 82 ? 0.302 -15.104 -4.336 1.00 86.00 82 ASP A CA 1
ATOM 609 C C . ASP A 1 82 ? 0.131 -15.500 -5.808 1.00 86.00 82 ASP A C 1
ATOM 611 O O . ASP A 1 82 ? 1.068 -15.392 -6.601 1.00 86.00 82 ASP A O 1
ATOM 615 N N . SER A 1 83 ? -1.069 -15.938 -6.206 1.00 84.25 83 SER A N 1
ATOM 616 C CA . SER A 1 83 ? -1.363 -16.249 -7.611 1.00 84.25 83 SER A CA 1
ATOM 617 C C . SER A 1 83 ? -1.327 -15.000 -8.504 1.00 84.25 83 SER A C 1
ATOM 619 O O . SER A 1 83 ? -0.771 -15.044 -9.604 1.00 84.25 83 SER A O 1
ATOM 621 N N . LEU A 1 84 ? -1.829 -13.865 -8.003 1.00 87.50 84 LEU A N 1
ATOM 622 C CA . LEU A 1 84 ? -1.756 -12.571 -8.681 1.00 87.50 84 LEU A CA 1
ATOM 623 C C . LEU A 1 84 ? -0.311 -12.072 -8.759 1.00 87.50 84 LEU A C 1
ATOM 625 O O . LEU A 1 84 ? 0.122 -11.644 -9.824 1.00 87.50 84 LEU A O 1
ATOM 629 N N . ARG A 1 85 ? 0.463 -12.197 -7.675 1.00 89.81 85 ARG A N 1
ATOM 630 C CA . ARG A 1 85 ? 1.880 -11.820 -7.627 1.00 89.81 85 ARG A CA 1
ATOM 631 C C . ARG A 1 85 ? 2.714 -12.611 -8.633 1.00 89.81 85 ARG A C 1
ATOM 633 O O . ARG A 1 85 ? 3.419 -11.996 -9.421 1.00 89.81 85 ARG A O 1
ATOM 640 N N . ARG A 1 86 ? 2.569 -13.942 -8.683 1.00 88.56 86 ARG A N 1
ATOM 641 C CA . ARG A 1 86 ? 3.240 -14.785 -9.694 1.00 88.56 86 ARG A CA 1
ATOM 642 C C . ARG A 1 86 ? 2.846 -14.402 -11.124 1.00 88.56 86 ARG A C 1
ATOM 644 O O . ARG A 1 86 ? 3.699 -14.371 -12.008 1.00 88.56 86 ARG A O 1
ATOM 651 N N . SER A 1 87 ? 1.574 -14.069 -11.345 1.00 88.50 87 SER A N 1
ATOM 652 C CA . SER A 1 87 ? 1.092 -13.598 -12.650 1.00 88.50 87 SER A CA 1
ATOM 653 C C . SER A 1 87 ? 1.733 -12.257 -13.033 1.00 88.50 87 SER A C 1
ATOM 655 O O . SER A 1 87 ? 2.214 -12.110 -14.156 1.00 88.50 87 SER A O 1
ATOM 657 N N . LEU A 1 88 ? 1.817 -11.310 -12.092 1.00 90.81 88 LEU A N 1
ATOM 658 C CA . LEU A 1 88 ? 2.463 -10.009 -12.281 1.00 90.81 88 LEU A CA 1
ATOM 659 C C . LEU A 1 88 ? 3.973 -10.134 -12.525 1.00 90.81 88 LEU A C 1
ATOM 661 O O . LEU A 1 88 ? 4.453 -9.540 -13.484 1.00 90.81 88 LEU A O 1
ATOM 665 N N . ASP A 1 89 ? 4.704 -10.940 -11.747 1.00 88.75 89 ASP A N 1
ATOM 666 C CA . ASP A 1 89 ? 6.136 -11.200 -11.977 1.00 88.75 89 ASP A CA 1
ATOM 667 C C . ASP A 1 89 ? 6.378 -11.773 -13.385 1.00 88.75 89 ASP A C 1
ATOM 669 O O . ASP A 1 89 ? 7.267 -11.312 -14.103 1.00 88.75 89 ASP A O 1
ATOM 673 N N . SER A 1 90 ? 5.541 -12.718 -13.837 1.00 89.31 90 SER A N 1
ATOM 674 C CA . SER A 1 90 ? 5.645 -13.271 -15.197 1.00 89.31 90 SER A CA 1
ATOM 675 C C . SER A 1 90 ? 5.368 -12.226 -16.289 1.00 89.31 90 SER A C 1
ATOM 677 O O . SER A 1 90 ? 6.067 -12.177 -17.306 1.00 89.31 90 SER A O 1
ATOM 679 N N . ALA A 1 91 ? 4.393 -11.338 -16.063 1.00 86.50 91 ALA A N 1
ATOM 680 C CA . ALA A 1 91 ? 4.064 -10.258 -16.983 1.00 86.50 91 ALA A CA 1
ATOM 681 C C . ALA A 1 91 ? 5.202 -9.228 -17.060 1.00 86.50 91 ALA A C 1
ATOM 683 O O . ALA A 1 91 ? 5.623 -8.888 -18.167 1.00 86.50 91 ALA A O 1
ATOM 684 N N . ILE A 1 92 ? 5.737 -8.805 -15.908 1.00 90.81 92 ILE A N 1
ATOM 685 C CA . ILE A 1 92 ? 6.864 -7.870 -15.778 1.00 90.81 92 ILE A CA 1
ATOM 686 C C . ILE A 1 92 ? 8.113 -8.438 -16.452 1.00 90.81 92 ILE A C 1
ATOM 688 O O . ILE A 1 92 ? 8.698 -7.751 -17.285 1.00 90.81 92 ILE A O 1
ATOM 692 N N . GLY A 1 93 ? 8.472 -9.701 -16.194 1.00 85.81 93 GLY A N 1
ATOM 693 C CA . GLY A 1 93 ? 9.593 -10.359 -16.870 1.00 85.81 93 GLY A CA 1
ATOM 694 C C . GLY A 1 93 ? 9.430 -10.355 -18.394 1.00 85.81 93 GLY A C 1
ATOM 695 O O . GLY A 1 93 ? 10.327 -9.929 -19.119 1.00 85.81 93 GLY A O 1
ATOM 696 N N . SER A 1 94 ? 8.241 -10.718 -18.894 1.00 81.44 94 SER A N 1
ATOM 697 C CA . SER A 1 94 ? 7.959 -10.711 -20.339 1.00 81.44 94 SER A CA 1
ATOM 698 C C . SER A 1 94 ? 7.936 -9.307 -20.965 1.00 81.44 94 SER A C 1
ATOM 700 O O . SER A 1 94 ? 8.168 -9.167 -22.170 1.00 81.44 94 SER A O 1
ATOM 702 N N . ALA A 1 95 ? 7.620 -8.277 -20.174 1.00 81.75 95 ALA A N 1
ATOM 703 C CA . ALA A 1 95 ? 7.637 -6.882 -20.594 1.00 81.75 95 ALA A CA 1
ATOM 704 C C . ALA A 1 95 ? 9.068 -6.332 -20.601 1.00 81.75 95 ALA A C 1
ATOM 706 O O . ALA A 1 95 ? 9.428 -5.629 -21.538 1.00 81.75 95 ALA A O 1
ATOM 707 N N . GLN A 1 96 ? 9.899 -6.701 -19.623 1.00 81.75 96 GLN A N 1
ATOM 708 C CA . GLN A 1 96 ? 11.305 -6.306 -19.547 1.00 81.75 96 GLN A CA 1
ATOM 709 C C . GLN A 1 96 ? 12.117 -6.854 -20.729 1.00 81.75 96 GLN A C 1
ATOM 711 O O . GLN A 1 96 ? 12.883 -6.099 -21.321 1.00 81.75 96 GLN A O 1
ATOM 716 N N . THR A 1 97 ? 11.914 -8.118 -21.127 1.00 82.31 97 THR A N 1
ATOM 717 C CA . THR A 1 97 ? 12.564 -8.680 -22.328 1.00 82.31 97 THR A CA 1
ATOM 718 C C . THR A 1 97 ? 12.178 -7.896 -23.585 1.00 82.31 97 THR A C 1
ATOM 720 O O . THR A 1 97 ? 13.047 -7.369 -24.271 1.00 82.31 97 THR A O 1
ATOM 723 N N . ARG A 1 98 ? 10.870 -7.713 -23.828 1.00 80.62 98 ARG A N 1
ATOM 724 C CA . ARG A 1 98 ? 10.363 -6.960 -24.990 1.00 80.62 98 ARG A CA 1
ATOM 725 C C . ARG A 1 98 ? 10.780 -5.486 -24.981 1.00 80.62 98 ARG A C 1
ATOM 727 O O . ARG A 1 98 ? 10.997 -4.905 -26.041 1.00 80.62 98 ARG A O 1
ATOM 734 N N . ALA A 1 99 ? 10.891 -4.878 -23.801 1.00 80.69 99 ALA A N 1
ATOM 735 C CA . ALA A 1 99 ? 11.397 -3.522 -23.643 1.00 80.69 99 ALA A CA 1
ATOM 736 C C . ALA A 1 99 ? 12.886 -3.437 -23.997 1.00 80.69 99 ALA A C 1
ATOM 738 O O . ALA A 1 99 ? 13.271 -2.471 -24.643 1.00 80.69 99 ALA A O 1
ATOM 739 N N . GLY A 1 100 ? 13.698 -4.442 -23.645 1.00 84.56 100 GLY A N 1
ATOM 740 C CA . GLY A 1 100 ? 15.106 -4.535 -24.046 1.00 84.56 100 GLY A CA 1
ATOM 741 C C . GLY A 1 100 ? 15.280 -4.540 -25.567 1.00 84.56 100 GLY A C 1
ATOM 742 O O . GLY A 1 100 ? 15.982 -3.681 -26.101 1.00 84.56 100 GLY A O 1
ATOM 743 N N . ASP A 1 101 ? 14.564 -5.428 -26.262 1.00 85.06 101 ASP A N 1
ATOM 744 C CA . ASP A 1 101 ? 14.586 -5.522 -27.731 1.00 85.06 101 ASP A CA 1
ATOM 745 C C . ASP A 1 101 ? 14.135 -4.203 -28.392 1.00 85.06 101 ASP A C 1
ATOM 747 O O . ASP A 1 101 ? 14.744 -3.707 -29.347 1.00 85.06 101 ASP A O 1
ATOM 751 N N . ALA A 1 102 ? 13.081 -3.582 -27.848 1.00 86.06 102 ALA A N 1
ATOM 752 C CA . ALA A 1 102 ? 12.605 -2.281 -28.301 1.00 86.06 102 ALA A CA 1
ATOM 753 C C . ALA A 1 102 ? 13.649 -1.173 -28.066 1.00 86.06 102 ALA A C 1
ATOM 755 O O . ALA A 1 102 ? 13.853 -0.336 -28.947 1.00 86.06 102 ALA A O 1
ATOM 756 N N . TRP A 1 103 ? 14.349 -1.175 -26.929 1.00 88.50 103 TRP A N 1
ATOM 757 C CA . TRP A 1 103 ? 15.384 -0.187 -26.610 1.00 88.50 103 TRP A CA 1
ATOM 758 C C . TRP A 1 103 ? 16.613 -0.313 -27.507 1.00 88.50 103 TRP A C 1
ATOM 760 O O . TRP A 1 103 ? 17.136 0.702 -27.964 1.00 88.50 103 TRP A O 1
ATOM 770 N N . GLU A 1 104 ? 17.021 -1.532 -27.855 1.00 90.00 104 GLU A N 1
ATOM 771 C CA . GLU A 1 104 ? 18.075 -1.749 -28.847 1.00 90.00 104 GLU A CA 1
ATOM 772 C C . GLU A 1 104 ? 17.652 -1.251 -30.245 1.00 90.00 104 GLU A C 1
ATOM 774 O O . GLU A 1 104 ? 18.463 -0.677 -30.977 1.00 90.00 104 GLU A O 1
ATOM 779 N N . SER A 1 105 ? 16.375 -1.401 -30.620 1.00 90.38 105 SER A N 1
ATOM 780 C CA . SER A 1 105 ? 15.854 -0.838 -31.877 1.00 90.38 105 SER A CA 1
ATOM 781 C C . SER A 1 105 ? 15.862 0.701 -31.884 1.00 90.38 105 SER A C 1
ATOM 783 O O . SER A 1 105 ? 16.249 1.312 -32.883 1.00 90.38 105 SER A O 1
ATOM 785 N N . VAL A 1 106 ? 15.528 1.336 -30.751 1.00 93.00 106 VAL A N 1
ATOM 786 C CA . VAL A 1 106 ? 15.586 2.797 -30.571 1.00 93.00 106 VAL A CA 1
ATOM 787 C C . VAL A 1 106 ? 17.034 3.290 -30.596 1.00 93.00 106 VAL A C 1
ATOM 789 O O . VAL A 1 106 ? 17.317 4.283 -31.263 1.00 93.00 106 VAL A O 1
ATOM 792 N N . GLY A 1 107 ? 17.961 2.572 -29.953 1.00 89.88 107 GLY A N 1
ATOM 793 C CA . GLY A 1 107 ? 19.396 2.857 -30.010 1.00 89.88 107 GLY A CA 1
ATOM 794 C C . GLY A 1 107 ? 19.930 2.837 -31.444 1.00 89.88 107 GLY A C 1
ATOM 795 O O . GLY A 1 107 ? 20.558 3.801 -31.878 1.00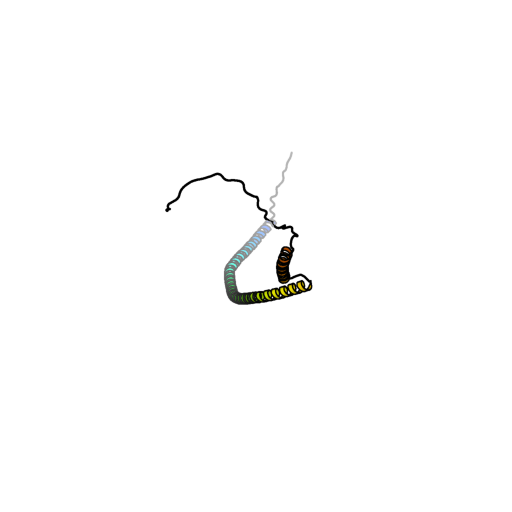 89.88 107 GLY A O 1
ATOM 796 N N . ARG A 1 108 ? 19.587 1.804 -32.225 1.00 93.44 108 ARG A N 1
ATOM 797 C CA . ARG A 1 108 ? 19.947 1.707 -33.653 1.00 93.44 108 ARG A CA 1
ATOM 798 C C . ARG A 1 108 ? 19.360 2.844 -34.497 1.00 93.44 108 ARG A C 1
ATOM 800 O O . ARG A 1 108 ? 20.060 3.396 -35.344 1.00 93.44 108 ARG A O 1
ATOM 807 N N . ALA A 1 109 ? 18.105 3.231 -34.262 1.00 91.00 109 ALA A N 1
ATOM 808 C CA . ALA A 1 109 ? 17.479 4.353 -34.966 1.00 91.00 109 ALA A CA 1
ATOM 809 C C . ALA A 1 109 ? 18.092 5.716 -34.581 1.00 91.00 109 ALA A C 1
ATOM 811 O O . ALA A 1 109 ? 18.207 6.606 -35.427 1.00 91.00 109 ALA A O 1
ATOM 812 N N . PHE A 1 110 ? 18.507 5.884 -33.322 1.00 92.25 110 PHE A N 1
ATOM 813 C CA . PHE A 1 110 ? 19.216 7.073 -32.848 1.00 92.25 110 PHE A CA 1
ATOM 814 C C . PHE A 1 110 ? 20.610 7.181 -33.474 1.00 92.25 110 PHE A C 1
ATOM 816 O O . PHE A 1 110 ? 20.920 8.215 -34.059 1.00 92.25 110 PHE A O 1
ATOM 823 N N . GLU A 1 111 ? 21.401 6.106 -33.437 1.00 91.62 111 GLU A N 1
ATOM 824 C CA . GLU A 1 111 ? 22.723 5.991 -34.071 1.00 91.62 111 GLU A CA 1
ATOM 825 C C . GLU A 1 111 ? 22.666 6.414 -35.551 1.00 91.62 111 GLU A C 1
ATOM 827 O O . GLU A 1 111 ? 23.362 7.342 -35.965 1.00 91.62 111 GLU A O 1
ATOM 832 N N . GLN A 1 112 ? 21.745 5.832 -36.331 1.00 91.81 112 GLN A N 1
ATOM 833 C CA . GLN A 1 112 ? 21.528 6.199 -37.737 1.00 91.81 112 GLN A CA 1
ATOM 834 C C . GLN A 1 112 ? 21.197 7.687 -37.920 1.00 91.81 112 GLN A C 1
ATOM 836 O O . GLN A 1 112 ? 21.652 8.314 -38.878 1.00 91.81 112 GLN A O 1
ATOM 841 N N . ARG A 1 113 ? 20.413 8.279 -37.011 1.00 89.44 113 ARG A N 1
ATOM 842 C CA . ARG A 1 113 ? 20.008 9.688 -37.104 1.00 89.44 113 ARG A CA 1
ATOM 843 C C . ARG A 1 113 ? 21.115 10.647 -36.661 1.00 89.44 113 ARG A C 1
ATOM 845 O O . ARG A 1 113 ? 21.231 11.726 -37.240 1.00 89.44 113 ARG A O 1
ATOM 852 N N . VAL A 1 114 ? 21.962 10.248 -35.713 1.00 92.00 114 VAL A N 1
ATOM 853 C CA . VAL A 1 114 ? 23.192 10.965 -35.339 1.00 92.00 114 VAL A CA 1
ATOM 854 C C . VAL A 1 114 ? 24.184 10.935 -36.498 1.00 92.00 114 VAL A C 1
ATOM 856 O O . VAL A 1 114 ? 24.622 11.996 -36.934 1.00 92.00 114 VAL A O 1
ATOM 859 N N . GLN A 1 115 ? 24.453 9.763 -37.079 1.00 87.38 115 GLN A N 1
ATOM 860 C CA . GLN A 1 115 ? 25.309 9.619 -38.263 1.00 87.38 115 GLN A CA 1
ATOM 861 C C . GLN A 1 115 ? 24.773 10.435 -39.454 1.00 87.38 115 GLN A C 1
ATOM 863 O O . GLN A 1 115 ? 25.528 11.152 -40.109 1.00 87.38 115 GLN A O 1
ATOM 868 N N . GLN A 1 116 ? 23.457 10.419 -39.701 1.00 84.38 116 GLN A N 1
ATOM 869 C CA . GLN A 1 116 ? 22.822 11.269 -40.714 1.00 84.38 116 GLN A CA 1
ATOM 870 C C . GLN A 1 116 ? 23.022 12.767 -40.439 1.00 84.38 116 GLN A C 1
ATOM 872 O O . GLN A 1 116 ? 23.264 13.529 -41.374 1.00 84.38 116 GLN A O 1
ATOM 877 N N . THR A 1 117 ? 22.922 13.190 -39.178 1.00 88.06 117 THR A N 1
ATOM 878 C CA . THR A 1 117 ? 23.070 14.601 -38.791 1.00 88.06 117 THR A CA 1
ATOM 879 C C . THR A 1 117 ? 24.524 15.054 -38.911 1.00 88.06 117 THR A C 1
ATOM 881 O O . THR A 1 117 ? 24.768 16.116 -39.467 1.00 88.06 117 THR A O 1
ATOM 884 N N . LEU A 1 118 ? 25.492 14.233 -38.490 1.00 82.56 118 LEU A N 1
ATOM 885 C CA . LEU A 1 118 ? 26.925 14.523 -38.633 1.00 82.56 118 LEU A CA 1
ATOM 886 C C . LEU A 1 118 ? 27.332 14.672 -40.105 1.00 82.56 118 LEU A C 1
ATOM 888 O O . LEU A 1 118 ? 27.960 15.669 -40.456 1.00 82.56 118 LEU A O 1
ATOM 892 N N . ARG A 1 119 ? 26.871 13.769 -40.986 1.00 78.44 119 ARG A N 1
ATOM 893 C CA . ARG A 1 119 ? 27.057 13.915 -42.443 1.00 78.44 119 ARG A CA 1
ATOM 894 C C . ARG A 1 119 ? 26.396 15.179 -43.000 1.00 78.44 119 ARG A C 1
ATOM 896 O O . ARG A 1 119 ? 26.939 15.808 -43.896 1.00 78.44 119 ARG A O 1
ATOM 903 N N . SER A 1 120 ? 25.235 15.569 -42.470 1.00 78.00 120 SER A N 1
ATOM 904 C CA . SER A 1 120 ? 24.542 16.803 -42.871 1.00 78.00 120 SER A CA 1
ATOM 905 C C . SER A 1 120 ? 25.193 18.086 -42.334 1.00 78.00 120 SER A C 1
ATOM 907 O O . SER A 1 120 ? 24.831 19.169 -42.791 1.00 78.00 120 SER A O 1
ATOM 909 N N . LEU A 1 121 ? 26.106 17.976 -41.366 1.00 77.69 121 LEU A N 1
ATOM 910 C CA . LEU A 1 121 ? 26.905 19.069 -40.804 1.00 77.69 121 LEU A CA 1
ATOM 911 C C . LEU A 1 121 ? 28.333 19.101 -41.383 1.00 77.69 121 LEU A C 1
ATOM 913 O O . LEU A 1 121 ? 29.188 19.793 -40.838 1.00 77.69 121 LEU A O 1
ATOM 917 N N . ASP A 1 122 ? 28.581 18.354 -42.466 1.00 68.19 122 ASP A N 1
ATOM 918 C CA . ASP A 1 122 ? 29.874 18.239 -43.159 1.00 68.19 122 ASP A CA 1
ATOM 919 C C . ASP A 1 122 ? 31.027 17.744 -42.257 1.00 68.19 122 ASP A C 1
ATOM 921 O O . ASP A 1 122 ? 32.197 18.060 -42.463 1.00 68.19 122 ASP A O 1
ATOM 925 N N . VAL A 1 123 ? 30.700 16.948 -41.228 1.00 74.56 123 VAL A N 1
ATOM 926 C CA . VAL A 1 123 ? 31.691 16.305 -40.353 1.00 74.56 123 VAL A CA 1
ATOM 927 C C . VAL A 1 123 ? 32.178 15.010 -41.022 1.00 74.56 123 VAL A C 1
ATOM 929 O O . VAL A 1 123 ? 31.357 14.104 -41.205 1.00 74.56 123 VAL A O 1
ATOM 932 N N . PRO A 1 124 ? 33.478 14.872 -41.363 1.00 66.81 124 PRO A N 1
ATOM 933 C CA . PRO A 1 124 ? 33.995 13.680 -42.038 1.00 66.81 124 PRO A CA 1
ATOM 934 C C . PRO A 1 124 ? 33.784 12.405 -41.215 1.00 66.81 124 PRO A C 1
ATOM 936 O O . PRO A 1 124 ? 34.030 12.393 -40.005 1.00 66.81 124 PRO A O 1
ATOM 939 N N . SER A 1 125 ? 33.353 11.323 -41.868 1.00 78.12 125 SER A N 1
ATOM 940 C CA . SER A 1 125 ? 33.227 10.014 -41.218 1.00 78.12 125 SER A CA 1
ATOM 941 C C . SER A 1 125 ? 34.591 9.334 -41.039 1.00 78.12 125 SER A C 1
ATOM 943 O O . SER A 1 125 ? 35.611 9.796 -41.558 1.00 78.12 125 SER A O 1
ATOM 945 N N . ARG A 1 126 ? 34.633 8.217 -40.299 1.00 79.44 126 ARG A N 1
ATOM 946 C CA . ARG A 1 126 ? 35.875 7.442 -40.143 1.00 79.44 126 ARG A CA 1
ATOM 947 C C . ARG A 1 126 ? 36.308 6.831 -41.472 1.00 79.44 126 ARG A C 1
ATOM 949 O O . ARG A 1 126 ? 37.472 6.962 -41.831 1.00 79.44 126 ARG A O 1
ATOM 956 N N . GLU A 1 127 ? 35.367 6.280 -42.236 1.00 80.75 127 GLU A N 1
ATOM 957 C CA . GLU A 1 127 ? 35.622 5.754 -43.575 1.00 80.75 127 GLU A CA 1
ATOM 958 C C . GLU A 1 127 ? 36.196 6.821 -44.526 1.00 80.75 127 GLU A C 1
ATOM 960 O O . GLU A 1 127 ? 37.079 6.507 -45.325 1.00 80.75 127 GLU A O 1
ATOM 965 N N . ASP A 1 128 ? 35.759 8.083 -44.423 1.00 78.25 128 ASP A N 1
ATOM 966 C CA . ASP A 1 128 ? 36.305 9.184 -45.236 1.00 78.25 128 ASP A CA 1
ATOM 967 C C . ASP A 1 128 ? 37.757 9.517 -44.859 1.00 78.25 128 ASP A C 1
ATOM 969 O O . ASP A 1 128 ? 38.591 9.757 -45.738 1.00 78.25 128 ASP A O 1
ATOM 973 N N . ILE A 1 129 ? 38.078 9.510 -43.559 1.00 84.50 129 ILE A N 1
ATOM 974 C CA . ILE A 1 129 ? 39.439 9.737 -43.049 1.00 84.50 129 ILE A CA 1
ATOM 975 C C . ILE A 1 129 ? 40.368 8.595 -43.484 1.00 84.50 129 ILE A C 1
ATOM 977 O O . ILE A 1 129 ? 41.464 8.861 -43.982 1.00 84.50 129 ILE A O 1
ATOM 981 N N . ASP A 1 130 ? 39.921 7.344 -43.373 1.00 86.44 130 ASP A N 1
ATOM 982 C CA . ASP A 1 130 ? 40.690 6.165 -43.784 1.00 86.44 130 ASP A CA 1
ATOM 983 C C . ASP A 1 130 ? 40.917 6.148 -45.309 1.00 86.44 130 ASP A C 1
ATOM 985 O O . ASP A 1 130 ? 42.036 5.925 -45.787 1.00 86.44 130 ASP A O 1
ATOM 989 N N . ALA A 1 131 ? 39.884 6.473 -46.097 1.00 88.12 131 ALA A N 1
ATOM 990 C CA . ALA A 1 131 ? 39.985 6.600 -47.550 1.00 88.12 131 ALA A CA 1
ATOM 991 C C . ALA A 1 131 ? 40.912 7.751 -47.983 1.00 88.12 131 ALA A C 1
ATOM 993 O O . ALA A 1 131 ? 41.610 7.636 -48.998 1.00 88.12 131 ALA A O 1
ATOM 994 N N . LEU A 1 132 ? 40.949 8.854 -47.228 1.00 89.75 132 LEU A N 1
ATOM 995 C CA . LEU A 1 132 ? 41.881 9.956 -47.459 1.00 89.75 132 LEU A CA 1
ATOM 996 C C . LEU A 1 132 ? 43.321 9.561 -47.101 1.00 89.75 132 LEU A C 1
ATOM 998 O O . LEU A 1 132 ? 44.229 9.844 -47.884 1.00 89.75 132 LEU A O 1
ATOM 1002 N N . GLY A 1 133 ? 43.529 8.853 -45.986 1.00 89.00 133 GLY A N 1
ATOM 1003 C CA . GLY A 1 133 ? 44.830 8.307 -45.586 1.00 89.00 133 GLY A CA 1
ATOM 1004 C C . GLY A 1 133 ? 45.436 7.413 -46.670 1.00 89.00 133 GLY A C 1
ATOM 1005 O O . GLY A 1 133 ? 46.534 7.685 -47.157 1.00 89.00 133 GLY A O 1
ATOM 1006 N N . ALA A 1 134 ? 44.664 6.441 -47.167 1.00 90.62 134 ALA A N 1
ATOM 1007 C CA . ALA A 1 134 ? 45.092 5.557 -48.253 1.00 90.62 134 ALA A CA 1
ATOM 1008 C C . ALA A 1 134 ? 45.474 6.315 -49.546 1.00 90.62 134 ALA A C 1
ATOM 1010 O O . ALA A 1 134 ? 46.415 5.932 -50.249 1.00 90.62 134 ALA A O 1
ATOM 1011 N N . ARG A 1 135 ? 44.782 7.421 -49.864 1.00 89.44 135 ARG A N 1
ATOM 1012 C CA . ARG A 1 135 ? 45.131 8.293 -51.004 1.00 89.44 135 ARG A CA 1
ATOM 1013 C C . ARG A 1 135 ? 46.419 9.086 -50.764 1.00 89.44 135 ARG A C 1
ATOM 1015 O O . ARG A 1 135 ? 47.207 9.238 -51.698 1.00 89.44 135 ARG A O 1
ATOM 1022 N N . ILE A 1 136 ? 46.647 9.577 -49.544 1.00 95.25 136 ILE A N 1
ATOM 1023 C CA . ILE A 1 136 ? 47.873 10.298 -49.161 1.00 95.25 136 ILE A CA 1
ATOM 1024 C C . ILE A 1 136 ? 49.094 9.374 -49.233 1.00 95.25 136 ILE A C 1
ATOM 1026 O O . ILE A 1 136 ? 50.138 9.789 -49.743 1.00 95.25 136 ILE A O 1
ATOM 1030 N N . ASP A 1 137 ? 48.965 8.119 -48.801 1.00 92.69 137 ASP A N 1
ATOM 1031 C CA . ASP A 1 137 ? 50.038 7.125 -48.892 1.00 92.69 137 ASP A CA 1
ATOM 1032 C C . ASP A 1 137 ? 50.400 6.817 -50.350 1.00 92.69 137 ASP A C 1
ATOM 1034 O O . ASP A 1 137 ? 51.572 6.894 -50.734 1.00 92.69 137 ASP A O 1
ATOM 1038 N N . ALA A 1 138 ? 49.399 6.559 -51.199 1.00 88.94 138 ALA A N 1
ATOM 1039 C CA . ALA A 1 138 ? 49.604 6.341 -52.631 1.00 88.94 138 ALA A CA 1
ATOM 1040 C C . ALA A 1 138 ? 50.289 7.545 -53.309 1.00 88.94 138 ALA A C 1
ATOM 1042 O O . ALA A 1 138 ? 51.259 7.379 -54.057 1.00 88.94 138 ALA A O 1
ATOM 1043 N N . LEU A 1 139 ? 49.846 8.769 -52.998 1.00 91.94 139 LEU A N 1
ATOM 1044 C CA . LEU A 1 139 ? 50.440 9.995 -53.534 1.00 91.94 139 LEU A CA 1
ATOM 1045 C C . LEU A 1 139 ? 51.871 10.219 -53.014 1.00 91.94 139 LEU A C 1
ATOM 1047 O O . LEU A 1 139 ? 52.738 10.670 -53.761 1.00 91.94 139 LEU A O 1
ATOM 1051 N N . THR A 1 140 ? 52.148 9.852 -51.761 1.00 90.44 140 THR A N 1
ATOM 1052 C CA . THR A 1 140 ? 53.488 9.900 -51.156 1.00 90.44 140 THR A CA 1
ATOM 1053 C C . THR A 1 140 ? 54.443 8.920 -51.840 1.00 90.44 140 THR A C 1
ATOM 1055 O O . THR A 1 140 ? 55.606 9.257 -52.074 1.00 90.44 140 THR A O 1
ATOM 1058 N N . VAL A 1 141 ? 53.968 7.729 -52.220 1.00 92.00 141 VAL A N 1
ATOM 1059 C CA . VAL A 1 141 ? 54.737 6.756 -53.016 1.00 92.00 141 VAL A CA 1
ATOM 1060 C C . VAL A 1 141 ? 55.041 7.300 -54.416 1.00 92.00 141 VAL A C 1
ATOM 1062 O O . VAL A 1 141 ? 56.195 7.231 -54.851 1.00 92.00 141 VAL A O 1
ATOM 1065 N N . GLU A 1 142 ? 54.066 7.902 -55.107 1.00 87.12 142 GLU A N 1
ATOM 1066 C CA . GLU A 1 142 ? 54.313 8.554 -56.403 1.00 87.12 142 GLU A CA 1
ATOM 1067 C C . GLU A 1 142 ? 55.288 9.733 -56.298 1.00 87.12 142 GLU A C 1
ATOM 1069 O O . GLU A 1 142 ? 56.205 9.851 -57.114 1.00 87.12 142 GLU A O 1
ATOM 1074 N N . LEU A 1 143 ? 55.132 10.592 -55.287 1.00 88.81 143 LEU A N 1
ATOM 1075 C CA . LEU A 1 143 ? 56.003 11.746 -55.080 1.00 88.81 143 LEU A CA 1
ATOM 1076 C C . LEU A 1 143 ? 57.437 11.311 -54.767 1.00 88.81 143 LEU A C 1
ATOM 1078 O O . LEU A 1 143 ? 58.375 11.871 -55.333 1.00 88.81 143 LEU A O 1
ATOM 1082 N N . ARG A 1 144 ? 57.625 10.273 -53.938 1.00 85.25 144 ARG A N 1
ATOM 1083 C CA . ARG A 1 144 ? 58.944 9.660 -53.705 1.00 85.25 144 ARG A CA 1
ATOM 1084 C C . ARG A 1 144 ? 59.546 9.137 -55.007 1.00 85.25 144 ARG A C 1
ATOM 1086 O O . ARG A 1 144 ? 60.694 9.464 -55.286 1.00 85.25 144 ARG A O 1
ATOM 1093 N N . ARG A 1 145 ? 58.767 8.417 -55.829 1.00 83.62 145 ARG A N 1
ATOM 1094 C CA . ARG A 1 145 ? 59.202 7.898 -57.142 1.00 83.62 145 ARG A CA 1
ATOM 1095 C C . ARG A 1 145 ? 59.592 9.013 -58.124 1.00 83.62 145 ARG A C 1
ATOM 1097 O O . ARG A 1 145 ? 60.545 8.841 -58.875 1.00 83.62 145 ARG A O 1
ATOM 1104 N N . ARG A 1 146 ? 58.885 10.150 -58.134 1.00 78.38 146 ARG A N 1
ATOM 1105 C CA . ARG A 1 146 ? 59.232 11.311 -58.982 1.00 78.38 146 ARG A CA 1
ATOM 1106 C C . ARG A 1 146 ? 60.423 12.101 -58.433 1.00 78.38 146 ARG A C 1
ATOM 1108 O O . ARG A 1 146 ? 61.249 12.562 -59.212 1.00 78.38 146 ARG A O 1
ATOM 1115 N N . SER A 1 147 ? 60.544 12.223 -57.112 1.00 72.50 147 SER A N 1
ATOM 1116 C CA . SER A 1 147 ? 61.669 12.897 -56.451 1.00 72.50 147 SER A CA 1
ATOM 1117 C C . SER A 1 147 ? 62.989 12.150 -56.679 1.00 72.50 147 SER A C 1
ATOM 1119 O O . SER A 1 147 ? 63.977 12.762 -57.080 1.00 72.50 147 SER A O 1
ATOM 1121 N N . SER A 1 148 ? 62.987 10.816 -56.562 1.00 65.00 148 SER A N 1
ATOM 1122 C CA . SER A 1 148 ? 64.144 9.974 -56.901 1.00 65.00 148 SER A CA 1
ATOM 1123 C C . SER A 1 148 ? 64.444 9.885 -58.406 1.00 65.00 148 SER A C 1
ATOM 1125 O O . SER A 1 148 ? 65.484 9.351 -58.780 1.00 65.00 148 SER A O 1
ATOM 1127 N N . ALA A 1 149 ? 63.577 10.432 -59.266 1.00 61.19 149 ALA A N 1
ATOM 1128 C CA . ALA A 1 149 ? 63.787 10.540 -60.710 1.00 61.19 149 ALA A CA 1
ATOM 1129 C C . ALA A 1 149 ? 64.311 11.920 -61.162 1.00 61.19 149 ALA A C 1
ATOM 1131 O O . ALA A 1 149 ? 64.568 12.106 -62.352 1.00 61.19 149 ALA A O 1
ATOM 1132 N N . ARG A 1 150 ? 64.503 12.892 -60.254 1.00 47.59 150 ARG A N 1
ATOM 1133 C CA . ARG A 1 150 ? 65.211 14.141 -60.581 1.00 47.59 150 ARG A CA 1
ATOM 1134 C C . ARG A 1 150 ? 66.723 13.876 -60.543 1.00 47.59 150 ARG A C 1
ATOM 1136 O O . ARG A 1 150 ? 67.246 13.637 -59.455 1.00 47.59 150 ARG A O 1
ATOM 1143 N N . PRO A 1 151 ? 67.455 13.953 -61.670 1.00 51.72 151 PRO A N 1
ATOM 1144 C CA . PRO A 1 151 ? 68.898 13.786 -61.634 1.00 51.72 151 PRO A CA 1
ATOM 1145 C C . PRO A 1 151 ? 69.528 14.961 -60.882 1.00 51.72 151 PRO A C 1
ATOM 1147 O O . PRO A 1 151 ? 69.319 16.126 -61.233 1.00 51.72 151 PRO A O 1
ATOM 1150 N N . SER A 1 152 ? 70.330 14.656 -59.860 1.00 51.84 152 SER A N 1
ATOM 1151 C CA . SER A 1 152 ? 71.334 15.604 -59.380 1.00 51.84 152 SER A CA 1
ATOM 1152 C C . SER A 1 152 ? 72.291 15.875 -60.538 1.00 51.84 152 SER A C 1
ATOM 1154 O O . SER A 1 152 ? 72.843 14.932 -61.106 1.00 51.84 152 SER A O 1
ATOM 1156 N N . ALA A 1 153 ? 72.461 17.143 -60.915 1.00 49.47 153 ALA A N 1
ATOM 1157 C CA . ALA A 1 153 ? 73.388 17.508 -61.978 1.00 49.47 153 ALA A CA 1
ATOM 1158 C C . ALA A 1 153 ? 74.818 17.068 -61.608 1.00 49.47 153 ALA A C 1
ATOM 1160 O O . ALA A 1 153 ? 75.218 17.137 -60.445 1.00 49.47 153 ALA A O 1
ATOM 1161 N N . ALA A 1 154 ? 75.540 16.555 -62.604 1.00 53.25 154 ALA A N 1
ATOM 1162 C CA . ALA A 1 154 ? 76.827 15.882 -62.439 1.00 53.25 154 ALA A CA 1
ATOM 1163 C C . ALA A 1 154 ? 78.000 16.881 -62.243 1.00 53.25 154 ALA A C 1
ATOM 1165 O O . ALA A 1 154 ? 77.788 18.093 -62.304 1.00 53.25 154 ALA A O 1
ATOM 1166 N N . PRO A 1 155 ?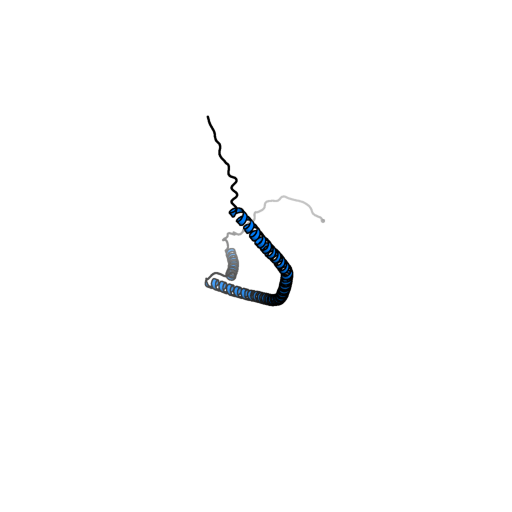 79.234 16.393 -62.001 1.00 46.72 155 PRO A N 1
ATOM 1167 C CA . PRO A 1 155 ? 80.009 15.849 -63.118 1.00 46.72 155 PRO A CA 1
ATOM 1168 C C . PRO A 1 155 ? 80.668 14.494 -62.822 1.00 46.72 155 PRO A C 1
ATOM 1170 O O . PRO A 1 155 ? 81.442 14.345 -61.881 1.00 46.72 155 PRO A O 1
ATOM 1173 N N . ALA A 1 156 ? 80.424 13.527 -63.707 1.00 48.72 156 ALA A N 1
ATOM 1174 C CA . ALA A 1 156 ? 81.290 12.369 -63.891 1.00 48.72 156 ALA A CA 1
ATOM 1175 C C . ALA A 1 156 ? 82.128 12.615 -65.153 1.00 48.72 156 ALA A C 1
ATOM 1177 O O . ALA A 1 156 ? 81.718 12.266 -66.260 1.00 48.72 156 ALA A O 1
ATOM 1178 N N . GLU A 1 157 ? 83.277 13.270 -64.992 1.00 44.38 157 GLU A N 1
ATOM 1179 C CA . GLU A 1 157 ? 84.283 13.341 -66.053 1.00 44.38 157 GLU A CA 1
ATOM 1180 C C . GLU A 1 157 ? 84.985 11.977 -66.151 1.00 44.38 157 GLU A C 1
ATOM 1182 O O . GLU A 1 157 ? 85.386 11.391 -65.143 1.00 44.38 157 GLU A O 1
ATOM 1187 N N . ALA A 1 158 ? 85.050 11.416 -67.360 1.00 50.56 158 ALA A N 1
ATOM 1188 C CA . ALA A 1 158 ? 85.469 10.034 -67.567 1.00 50.56 158 ALA A CA 1
ATOM 1189 C C . ALA A 1 158 ? 86.993 9.848 -67.396 1.00 50.56 158 ALA A C 1
ATOM 1191 O O . ALA A 1 158 ? 87.771 10.714 -67.801 1.00 50.56 158 ALA A O 1
ATOM 1192 N N . PRO A 1 159 ? 87.462 8.696 -66.878 1.00 49.34 159 PRO A N 1
ATOM 1193 C CA . PRO A 1 159 ? 88.888 8.444 -66.718 1.00 49.34 159 PRO A CA 1
ATOM 1194 C C . PRO A 1 159 ? 89.543 8.115 -68.068 1.00 49.34 159 PRO A C 1
ATOM 1196 O O . PRO A 1 159 ? 89.440 6.994 -68.566 1.00 49.34 159 PRO A O 1
ATOM 1199 N N . THR A 1 160 ? 90.279 9.062 -68.656 1.00 53.06 160 THR A N 1
ATOM 1200 C CA . THR A 1 160 ? 91.172 8.761 -69.787 1.00 53.06 160 THR A CA 1
ATOM 1201 C C . THR A 1 160 ? 92.456 8.078 -69.298 1.00 53.06 160 THR A C 1
ATOM 1203 O O . THR A 1 160 ? 93.202 8.691 -68.527 1.00 53.06 160 THR A O 1
ATOM 1206 N N . PRO A 1 161 ? 92.791 6.858 -69.755 1.00 60.56 161 PRO A N 1
ATOM 1207 C CA . PRO A 1 161 ? 94.051 6.220 -69.402 1.00 60.56 161 PRO A CA 1
ATOM 1208 C C . PRO A 1 161 ? 95.204 6.790 -70.241 1.00 60.56 161 PRO A C 1
ATOM 1210 O O . PRO A 1 161 ? 95.110 6.888 -71.466 1.00 60.56 161 PRO A O 1
ATOM 1213 N N . ARG A 1 162 ? 96.343 7.091 -69.607 1.00 46.81 162 ARG A N 1
ATOM 1214 C CA . ARG A 1 162 ? 97.626 7.276 -70.309 1.00 46.81 162 ARG A CA 1
ATOM 1215 C C . ARG A 1 162 ? 98.740 6.481 -69.619 1.00 46.81 162 ARG A C 1
ATOM 1217 O O . ARG A 1 162 ? 98.853 6.543 -68.395 1.00 46.81 162 ARG A O 1
ATOM 1224 N N . PRO A 1 163 ? 99.557 5.722 -70.372 1.00 51.81 163 PRO A N 1
ATOM 1225 C CA . PRO A 1 163 ? 100.515 4.791 -69.791 1.00 51.81 163 PRO A CA 1
ATOM 1226 C C . PRO A 1 163 ? 101.762 5.516 -69.272 1.00 51.81 163 PRO A C 1
ATOM 1228 O O . PRO A 1 163 ? 102.318 6.380 -69.951 1.00 51.81 163 PRO A O 1
ATOM 1231 N N . ARG A 1 164 ? 102.258 5.112 -68.096 1.00 48.53 164 ARG A N 1
ATOM 1232 C CA . ARG A 1 164 ? 103.619 5.448 -67.648 1.00 48.53 164 ARG A CA 1
ATOM 1233 C C . ARG A 1 164 ? 104.592 4.352 -68.078 1.00 48.53 164 ARG A C 1
ATOM 1235 O O . ARG A 1 164 ? 104.342 3.168 -67.872 1.00 48.53 164 ARG A O 1
ATOM 1242 N N . ALA A 1 165 ? 105.694 4.767 -68.696 1.00 47.50 165 ALA A N 1
ATOM 1243 C CA . ALA A 1 165 ? 106.719 3.876 -69.224 1.00 47.50 165 ALA A CA 1
ATOM 1244 C C . ALA A 1 165 ? 107.609 3.265 -68.123 1.00 47.50 165 ALA A C 1
ATOM 1246 O O . ALA A 1 165 ? 107.842 3.874 -67.079 1.00 47.50 165 ALA A O 1
ATOM 1247 N N . ARG A 1 166 ? 108.148 2.070 -68.407 1.00 50.62 166 ARG A N 1
ATOM 1248 C CA . ARG A 1 166 ? 109.188 1.381 -67.617 1.00 50.62 166 ARG A CA 1
ATOM 1249 C C . ARG A 1 166 ? 110.486 2.194 -67.543 1.00 50.62 166 ARG A C 1
ATOM 1251 O O . ARG A 1 166 ? 110.897 2.788 -68.537 1.00 50.62 166 ARG A O 1
ATOM 1258 N N . PRO A 1 167 ? 111.195 2.079 -66.416 1.00 51.69 167 PRO A N 1
ATOM 1259 C CA . PRO A 1 167 ? 112.501 1.397 -66.393 1.00 51.69 167 PRO A CA 1
ATOM 1260 C C . PRO A 1 167 ? 112.549 0.361 -65.245 1.00 51.69 167 PRO A C 1
ATOM 1262 O O . PRO A 1 167 ? 111.641 0.320 -64.427 1.00 51.69 167 PRO A O 1
ATOM 1265 N N . ALA A 1 168 ? 113.543 -0.513 -65.071 1.00 41.88 168 ALA A N 1
ATOM 1266 C CA . ALA A 1 168 ? 114.512 -1.152 -65.967 1.00 41.88 168 ALA A CA 1
ATOM 1267 C C . ALA A 1 168 ? 114.902 -2.506 -65.315 1.00 41.88 168 ALA A C 1
ATOM 1269 O O . ALA A 1 168 ? 114.576 -2.760 -64.159 1.00 41.88 168 ALA A O 1
ATOM 1270 N N . ARG A 1 169 ? 115.556 -3.408 -66.056 1.00 45.03 169 ARG A N 1
ATOM 1271 C CA . ARG A 1 169 ? 115.931 -4.759 -65.583 1.00 45.03 169 ARG A CA 1
ATOM 1272 C C . ARG A 1 169 ? 117.297 -4.726 -64.865 1.00 45.03 169 ARG A C 1
ATOM 1274 O O . ARG A 1 169 ? 118.125 -3.897 -65.238 1.00 45.03 169 ARG A O 1
ATOM 1281 N N . PRO A 1 170 ? 117.610 -5.699 -63.988 1.00 53.84 170 PRO A N 1
ATOM 1282 C CA . PRO A 1 170 ? 118.693 -6.613 -64.374 1.00 53.84 170 PRO A CA 1
ATOM 1283 C C . PRO A 1 170 ? 118.368 -8.115 -64.310 1.00 53.84 170 PRO A C 1
ATOM 1285 O O . PRO A 1 170 ? 117.433 -8.589 -63.676 1.00 53.84 170 PRO A O 1
ATOM 1288 N N . ARG A 1 171 ? 119.197 -8.815 -65.087 1.00 40.25 171 ARG A N 1
ATOM 1289 C CA . ARG A 1 171 ? 119.538 -10.244 -65.148 1.00 40.25 171 ARG A CA 1
ATOM 1290 C C . ARG A 1 171 ? 119.661 -10.924 -63.766 1.00 40.25 171 ARG A C 1
ATOM 1292 O O . ARG A 1 171 ? 120.025 -10.249 -62.816 1.00 40.25 171 ARG A O 1
ATOM 1299 N N . GLY A 1 172 ? 119.492 -12.244 -63.639 1.00 36.97 172 GLY A N 1
ATOM 1300 C CA . GLY A 1 172 ? 119.169 -13.284 -64.637 1.00 36.97 172 GLY A CA 1
ATOM 1301 C C . GLY A 1 172 ? 119.590 -14.689 -64.153 1.00 36.97 172 GLY A C 1
ATOM 1302 O O . GLY A 1 172 ? 120.342 -14.754 -63.191 1.00 36.97 172 GLY A O 1
ATOM 1303 N N . SER A 1 173 ? 119.165 -15.758 -64.858 1.00 40.88 173 SER A N 1
ATOM 1304 C CA . SER A 1 173 ? 119.480 -17.193 -64.589 1.00 40.88 173 SER A CA 1
ATOM 1305 C C . SER A 1 173 ? 118.973 -17.727 -63.225 1.00 40.88 173 SER A C 1
ATOM 1307 O O . SER A 1 173 ? 118.890 -16.961 -62.280 1.00 40.88 173 SER A O 1
ATOM 1309 N N . ALA A 1 174 ? 118.648 -18.999 -62.966 1.00 41.41 174 ALA A N 1
ATOM 1310 C CA . ALA A 1 174 ? 118.133 -20.165 -63.717 1.00 41.41 174 ALA A CA 1
ATOM 1311 C C . ALA A 1 174 ? 117.494 -21.115 -62.637 1.00 41.41 174 ALA A C 1
ATOM 1313 O O . ALA A 1 174 ? 117.608 -20.796 -61.455 1.00 41.41 174 ALA A O 1
ATOM 1314 N N . SER A 1 175 ? 116.779 -22.225 -62.871 1.00 48.81 175 SER A N 1
ATOM 1315 C CA . SER A 1 175 ? 116.569 -23.102 -64.040 1.00 48.81 175 SER A CA 1
ATOM 1316 C C . SER A 1 175 ? 115.148 -23.726 -64.023 1.00 48.81 175 SER A C 1
ATOM 1318 O O . SER A 1 175 ? 114.373 -23.487 -63.103 1.00 48.81 175 SER A O 1
ATOM 1320 N N . ASP A 1 176 ? 114.843 -24.548 -65.031 1.00 47.22 176 ASP A N 1
ATOM 1321 C CA . ASP A 1 176 ? 113.782 -25.583 -65.080 1.00 47.22 176 ASP A CA 1
ATOM 1322 C C . ASP A 1 176 ? 114.295 -26.903 -64.416 1.00 47.22 176 ASP A C 1
ATOM 1324 O O . ASP A 1 176 ? 115.514 -26.970 -64.194 1.00 47.22 176 ASP A O 1
ATOM 1328 N N . PRO A 1 177 ? 113.522 -27.999 -64.192 1.00 56.97 177 PRO A N 1
ATOM 1329 C CA . PRO A 1 177 ? 112.058 -28.203 -64.138 1.00 56.97 177 PRO A CA 1
ATOM 1330 C C . PRO A 1 177 ? 111.558 -28.894 -62.830 1.00 56.97 177 PRO A C 1
ATOM 1332 O O . PRO A 1 177 ? 112.333 -29.178 -61.921 1.00 56.97 177 PRO A O 1
ATOM 1335 N N . ALA A 1 178 ? 110.270 -29.284 -62.846 1.00 41.62 178 ALA A N 1
ATOM 1336 C CA . ALA A 1 178 ? 109.549 -30.229 -61.964 1.00 41.62 178 ALA A CA 1
ATOM 1337 C C . ALA A 1 178 ? 109.051 -29.693 -60.597 1.00 41.62 178 ALA A C 1
ATOM 1339 O O . ALA A 1 178 ? 109.752 -28.968 -59.907 1.00 41.62 178 ALA A O 1
ATOM 1340 N N . GLY A 1 179 ? 107.842 -30.040 -60.131 1.00 37.78 179 GLY A N 1
ATOM 1341 C CA . GLY A 1 179 ? 106.782 -30.835 -60.773 1.00 37.78 179 GLY A CA 1
ATOM 1342 C C . GLY A 1 179 ? 105.947 -31.607 -59.746 1.00 37.78 179 GLY A C 1
ATOM 1343 O O . GLY A 1 179 ? 106.384 -32.663 -59.302 1.00 37.78 179 GLY A O 1
ATOM 1344 N N . GLY A 1 180 ? 104.752 -31.107 -59.402 1.00 40.72 180 GLY A N 1
ATOM 1345 C CA . GLY A 1 180 ? 103.961 -31.623 -58.269 1.00 40.72 180 GLY A CA 1
ATOM 1346 C C . GLY A 1 180 ? 104.561 -31.227 -56.907 1.00 40.72 180 GLY A C 1
ATOM 1347 O O . GLY A 1 180 ? 105.710 -30.798 -56.854 1.00 40.72 180 GLY A O 1
ATOM 1348 N N . VAL A 1 181 ? 103.857 -31.307 -55.779 1.00 48.16 181 VAL A N 1
ATOM 1349 C CA . VAL A 1 181 ? 102.464 -31.700 -55.466 1.00 48.16 181 VAL A CA 1
ATOM 1350 C C . VAL A 1 181 ? 102.080 -31.028 -54.131 1.00 48.16 181 VAL A C 1
ATOM 1352 O O . VAL A 1 181 ? 102.985 -30.693 -53.371 1.00 48.16 181 VAL A O 1
ATOM 1355 N N . ASP A 1 182 ? 100.767 -30.900 -53.885 1.00 43.50 182 ASP A N 1
ATOM 1356 C CA . ASP A 1 182 ? 100.101 -30.452 -52.637 1.00 43.50 182 ASP A CA 1
ATOM 1357 C C . ASP A 1 182 ? 100.285 -28.979 -52.189 1.00 43.50 182 ASP A C 1
ATOM 1359 O O . ASP A 1 182 ? 101.397 -28.558 -51.802 1.00 43.50 182 ASP A O 1
#